Protein AF-A0A8J6RI72-F1 (afdb_monomer)

Foldseek 3Di:
DDLVVQCVLLVDDNVVSVCVVVPLPDDDDPSSQVSSCVSPVDHPCVRDDDDDDD

pLDDT: mean 94.42, std 4.97, range [68.0, 97.88]

Nearest PDB structures (foldseek):
  3qq6-assembly1_A  TM=7.260E-01  e=2.656E+00  Bacillus subtilis
  7ewc-assembly2_C  TM=6.713E-01  e=2.829E+00  Mycobacterium tuberculosis H37Rv
  7ewe-assembly3_E  TM=6.643E-01  e=3.420E+00  Mycobacterium tuberculosis H37Rv
  1b0n-assembly1_A  TM=7.610E-01  e=6.040E+00  Bacillus subtilis
  4yar-assembly1_A  TM=7.005E-01  e=5.323E+00  Streptomyces viridochromogenes

Secondary structure (DSSP, 8-state):
--HHHHHHHHT--HHHHHHHHH-TT----HHHHHHHHHHH---GGGT-------

Sequence (54 aa):
MTRYRFWQDTRLSRATAYRLCDDPGYIPTGDVIEKICRAYGWQPGDFIIYEPDE

Structure (mmCIF, N/CA/C/O backbone):
data_AF-A0A8J6RI72-F1
#
_entry.id   AF-A0A8J6RI72-F1
#
loop_
_atom_site.group_PDB
_atom_site.id
_atom_site.type_symbol
_atom_site.label_atom_id
_atom_site.label_alt_id
_atom_site.label_comp_id
_atom_site.label_asym_id
_atom_site.label_entity_id
_atom_site.label_seq_id
_atom_site.pdbx_PDB_ins_code
_atom_site.Cartn_x
_atom_site.Cartn_y
_atom_site.Cartn_z
_atom_site.occ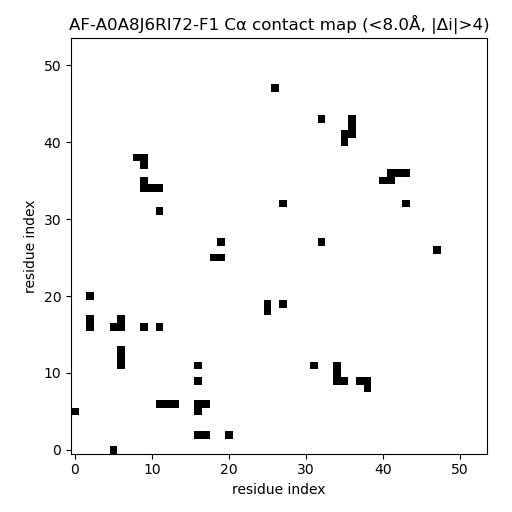upancy
_atom_site.B_iso_or_equiv
_atom_site.auth_seq_id
_atom_site.auth_comp_id
_atom_site.auth_asym_id
_atom_site.auth_atom_id
_atom_site.pdbx_PDB_model_num
ATOM 1 N N . MET A 1 1 ? -13.667 -4.354 -5.673 1.00 80.94 1 MET A N 1
ATOM 2 C CA . MET A 1 1 ? -13.317 -3.929 -4.296 1.00 80.94 1 MET A CA 1
ATOM 3 C C . MET A 1 1 ? -13.472 -2.415 -4.194 1.00 80.94 1 MET A C 1
ATOM 5 O O . MET A 1 1 ? -13.186 -1.750 -5.178 1.00 80.94 1 MET A O 1
ATOM 9 N N . THR A 1 2 ? -13.964 -1.855 -3.082 1.00 94.12 2 THR A N 1
ATOM 10 C CA . THR A 1 2 ? -14.052 -0.385 -2.918 1.00 94.12 2 THR A CA 1
ATOM 11 C C . THR A 1 2 ? -12.771 0.163 -2.284 1.00 94.12 2 THR A C 1
ATOM 13 O O . THR A 1 2 ? -12.144 -0.538 -1.493 1.00 94.12 2 THR A O 1
ATOM 16 N N . ARG A 1 3 ? -12.412 1.427 -2.561 1.00 94.62 3 ARG A N 1
ATOM 17 C CA . ARG A 1 3 ? -11.254 2.113 -1.938 1.00 94.62 3 ARG A CA 1
ATOM 18 C C . ARG A 1 3 ? -11.309 2.083 -0.409 1.00 94.62 3 ARG A C 1
ATOM 20 O O . ARG A 1 3 ? -10.311 1.843 0.260 1.00 94.62 3 ARG A O 1
ATOM 27 N N . TYR A 1 4 ? -12.511 2.265 0.141 1.00 95.88 4 TYR A N 1
ATOM 28 C CA . TYR A 1 4 ? -12.755 2.170 1.578 1.00 95.88 4 TYR A CA 1
ATOM 29 C C . TYR A 1 4 ? -12.452 0.769 2.119 1.00 95.88 4 TYR A C 1
ATOM 31 O O . TYR A 1 4 ? -11.743 0.646 3.112 1.00 95.88 4 TYR A O 1
ATOM 39 N N . ARG A 1 5 ? -12.938 -0.285 1.451 1.00 96.81 5 ARG A N 1
ATOM 40 C CA . ARG A 1 5 ? -12.654 -1.664 1.860 1.00 96.81 5 ARG A CA 1
ATOM 41 C C . ARG A 1 5 ? -11.164 -1.982 1.748 1.00 96.81 5 ARG A C 1
ATOM 43 O O . ARG A 1 5 ? -10.605 -2.512 2.694 1.00 96.81 5 ARG A O 1
ATOM 50 N N . PHE A 1 6 ? -10.510 -1.538 0.673 1.00 96.25 6 PHE A N 1
ATOM 51 C CA . PHE A 1 6 ? -9.064 -1.690 0.515 1.00 96.25 6 PHE A CA 1
ATOM 52 C C . PHE A 1 6 ? -8.279 -1.075 1.679 1.00 96.25 6 PHE A C 1
ATOM 54 O O . PHE A 1 6 ? -7.384 -1.705 2.243 1.00 96.25 6 PHE A O 1
ATOM 61 N N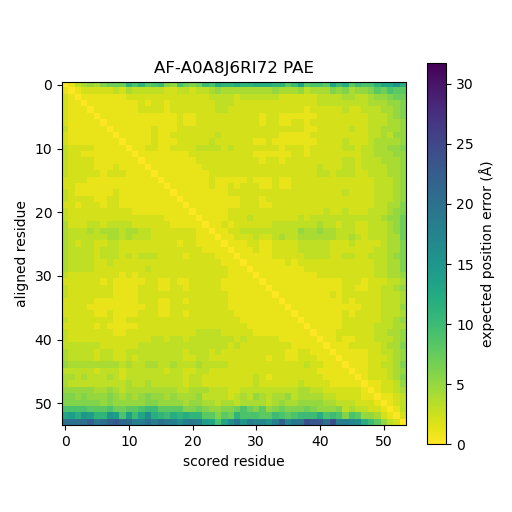 . TRP A 1 7 ? -8.655 0.140 2.074 1.00 97.69 7 TRP A N 1
ATOM 62 C CA . TRP A 1 7 ? -8.071 0.816 3.226 1.00 97.69 7 TRP A CA 1
ATOM 63 C C . TRP A 1 7 ? -8.281 0.040 4.537 1.00 97.69 7 TRP A C 1
ATOM 65 O O . TRP A 1 7 ? -7.330 -0.123 5.302 1.00 97.69 7 TRP A O 1
ATOM 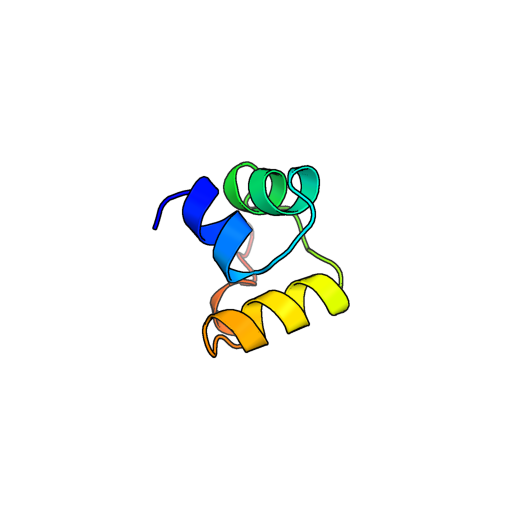75 N N . GLN A 1 8 ? -9.499 -0.449 4.791 1.00 97.88 8 GLN A N 1
ATOM 76 C CA . GLN A 1 8 ? -9.810 -1.211 6.006 1.00 97.88 8 GLN A CA 1
ATOM 77 C C . GLN A 1 8 ? -9.038 -2.536 6.075 1.00 97.88 8 GLN A C 1
ATOM 79 O O . GLN A 1 8 ? -8.440 -2.843 7.106 1.00 97.88 8 GLN A O 1
ATOM 84 N N . ASP A 1 9 ? -9.001 -3.280 4.972 1.00 97.44 9 ASP A N 1
ATOM 85 C CA . ASP A 1 9 ? -8.398 -4.612 4.903 1.00 97.44 9 ASP A CA 1
ATOM 86 C C . ASP A 1 9 ? -6.864 -4.541 5.060 1.00 97.44 9 ASP A C 1
ATOM 88 O O . ASP A 1 9 ? -6.266 -5.334 5.787 1.00 97.44 9 ASP A O 1
ATOM 92 N N . THR A 1 10 ? -6.217 -3.542 4.450 1.00 96.69 10 THR A N 1
ATOM 93 C CA . THR A 1 10 ? -4.746 -3.380 4.480 1.00 96.69 10 THR A CA 1
ATOM 94 C C . THR A 1 10 ? -4.212 -2.651 5.712 1.00 96.69 10 THR A C 1
ATOM 96 O O . THR A 1 10 ? -3.006 -2.666 5.965 1.00 96.69 10 THR A O 1
ATOM 99 N N . ARG A 1 11 ? -5.085 -1.978 6.476 1.00 96.94 11 ARG A N 1
ATOM 100 C CA . ARG A 1 11 ? -4.725 -1.127 7.630 1.00 96.94 11 ARG A CA 1
ATOM 101 C C . ARG A 1 11 ? -3.649 -0.078 7.326 1.00 96.94 11 ARG A C 1
ATOM 103 O O . ARG A 1 11 ? -2.891 0.336 8.206 1.00 96.94 11 ARG A O 1
ATOM 110 N N . LEU A 1 12 ? -3.573 0.363 6.076 1.00 97.44 12 LEU A N 1
ATOM 111 C CA . LEU A 1 12 ? -2.689 1.445 5.667 1.00 97.44 12 LEU A CA 1
ATOM 112 C C . LEU A 1 12 ? -3.189 2.792 6.196 1.00 97.44 12 LEU A C 1
ATOM 114 O O . LEU A 1 12 ? -4.339 2.946 6.621 1.00 97.44 12 LEU A O 1
ATOM 118 N N . SER A 1 13 ? -2.326 3.809 6.127 1.00 97.25 13 SER A N 1
ATOM 119 C CA . SER A 1 13 ? -2.801 5.180 6.301 1.00 97.25 13 SER A CA 1
ATOM 120 C C . SER A 1 13 ? -3.852 5.484 5.230 1.00 97.25 13 SER A C 1
ATOM 122 O O . SER A 1 13 ? -3.734 5.029 4.088 1.00 97.25 13 SER A O 1
ATOM 124 N N . ARG A 1 14 ? -4.874 6.276 5.572 1.00 97.06 14 ARG A N 1
ATOM 125 C CA . ARG A 1 14 ? -5.919 6.655 4.611 1.00 97.06 14 ARG A CA 1
ATOM 126 C C . ARG A 1 14 ? -5.317 7.314 3.366 1.00 97.06 14 ARG A C 1
ATOM 128 O O . ARG A 1 14 ? -5.723 6.990 2.259 1.00 97.06 14 ARG A O 1
ATOM 135 N N . ALA A 1 15 ? -4.331 8.194 3.546 1.00 97.06 15 ALA A N 1
ATOM 136 C CA . ALA A 1 15 ? -3.655 8.865 2.439 1.00 97.06 15 ALA A CA 1
ATOM 137 C C . ALA A 1 15 ? -2.958 7.863 1.505 1.00 97.06 15 ALA A C 1
ATOM 139 O O . ALA A 1 15 ? -3.141 7.929 0.295 1.00 97.06 15 ALA A O 1
ATOM 140 N N . THR A 1 16 ? -2.224 6.895 2.061 1.00 97.38 16 THR A N 1
ATOM 141 C CA . THR A 1 16 ? -1.547 5.847 1.281 1.00 97.38 16 THR A CA 1
ATOM 142 C C . THR A 1 16 ? -2.545 4.953 0.553 1.00 97.38 16 THR A C 1
ATOM 144 O O . THR A 1 16 ? -2.376 4.700 -0.634 1.00 97.38 16 THR A O 1
ATOM 147 N N . ALA A 1 17 ? -3.596 4.497 1.241 1.00 96.94 17 ALA A N 1
ATOM 148 C CA . ALA A 1 17 ? -4.584 3.595 0.659 1.00 96.94 17 ALA A CA 1
ATOM 149 C C . ALA A 1 17 ? -5.332 4.237 -0.516 1.00 96.94 17 ALA A C 1
ATOM 151 O O . ALA A 1 17 ? -5.540 3.595 -1.541 1.00 96.94 17 ALA A O 1
ATOM 152 N N . TYR A 1 18 ? -5.711 5.509 -0.376 1.00 96.62 18 TYR A N 1
ATOM 153 C CA . TYR A 1 18 ? -6.372 6.245 -1.449 1.00 96.62 18 TYR A CA 1
ATOM 154 C C . TYR A 1 18 ? -5.401 6.574 -2.583 1.00 96.62 18 TYR A C 1
ATOM 156 O O . TYR A 1 18 ? -5.755 6.352 -3.733 1.00 96.62 18 TYR A O 1
ATOM 164 N N . ARG A 1 19 ? -4.158 6.984 -2.285 1.00 96.62 19 ARG A N 1
ATOM 165 C CA . ARG A 1 19 ? -3.140 7.225 -3.318 1.00 96.62 19 ARG A CA 1
ATOM 166 C C . ARG A 1 19 ? -2.895 5.992 -4.184 1.00 96.62 19 ARG A C 1
ATOM 168 O O . ARG A 1 19 ? -2.898 6.120 -5.394 1.00 96.62 19 ARG A O 1
ATOM 175 N N . LEU A 1 20 ? -2.764 4.811 -3.581 1.00 95.25 20 LEU A N 1
ATOM 176 C CA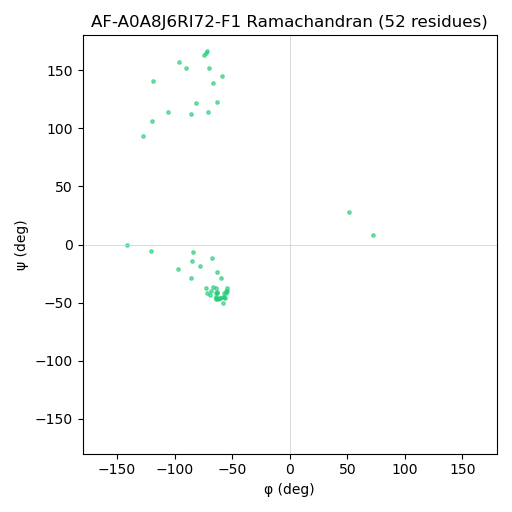 . LEU A 1 20 ? -2.611 3.551 -4.321 1.00 95.25 20 LEU A CA 1
ATOM 177 C C . LEU A 1 20 ? -3.788 3.241 -5.252 1.00 95.25 20 LEU A C 1
ATOM 179 O O . LEU A 1 20 ? -3.617 2.549 -6.244 1.00 95.25 20 LEU A O 1
ATOM 183 N N . CYS A 1 21 ? -4.990 3.709 -4.915 1.00 94.25 21 CYS A N 1
ATOM 184 C CA . CYS A 1 21 ? -6.163 3.502 -5.757 1.00 94.25 21 CYS A CA 1
ATOM 185 C C . CYS A 1 21 ? -6.311 4.573 -6.843 1.00 94.25 21 CYS A C 1
ATOM 187 O O . CYS A 1 21 ? -6.933 4.309 -7.868 1.00 94.25 21 CYS A O 1
ATOM 189 N N . ASP A 1 22 ? -5.821 5.783 -6.579 1.00 95.50 22 ASP A N 1
ATOM 190 C CA . ASP A 1 22 ? -6.030 6.955 -7.427 1.00 95.50 22 ASP A CA 1
ATOM 191 C C . ASP A 1 22 ? -4.839 7.206 -8.382 1.00 95.50 22 ASP A C 1
ATOM 193 O O . ASP A 1 22 ? -5.014 7.863 -9.404 1.00 95.50 22 ASP A O 1
ATOM 197 N N . ASP A 1 23 ? -3.650 6.677 -8.073 1.00 94.50 23 ASP A N 1
ATOM 198 C CA . ASP A 1 23 ? -2.401 6.837 -8.832 1.00 94.50 23 ASP A CA 1
ATOM 199 C C . ASP A 1 23 ? -1.771 5.459 -9.136 1.00 94.50 23 ASP A C 1
ATOM 201 O O . ASP A 1 23 ? -1.024 4.930 -8.307 1.00 94.50 23 ASP A O 1
ATOM 205 N N . PRO A 1 24 ? -2.058 4.862 -10.312 1.00 90.00 24 PRO A N 1
ATOM 206 C CA . PRO A 1 24 ? -1.517 3.557 -10.708 1.00 90.00 24 PRO A CA 1
ATOM 207 C C . PRO A 1 24 ? 0.010 3.526 -10.867 1.00 90.00 24 PRO A C 1
ATOM 209 O O . PRO A 1 24 ? 0.608 2.461 -10.760 1.00 90.00 24 PRO A O 1
ATOM 212 N N . GLY A 1 25 ? 0.650 4.677 -11.111 1.00 92.19 25 GLY A N 1
ATOM 213 C CA . GLY A 1 25 ? 2.105 4.778 -11.267 1.00 92.19 25 GLY A CA 1
ATOM 214 C C . GLY A 1 25 ? 2.854 4.900 -9.938 1.00 92.19 25 GLY A C 1
ATOM 215 O O . GLY A 1 25 ? 4.087 4.888 -9.905 1.00 92.19 25 GLY A O 1
ATOM 216 N N . TYR A 1 26 ? 2.136 5.040 -8.823 1.00 93.75 26 TYR A N 1
ATOM 217 C CA . TYR A 1 26 ? 2.751 5.157 -7.512 1.00 93.75 26 TYR A CA 1
ATOM 218 C C . TYR A 1 26 ? 3.363 3.827 -7.065 1.00 93.75 26 TYR A C 1
ATOM 220 O O . TYR A 1 26 ? 2.651 2.878 -6.748 1.00 93.75 26 TYR A O 1
ATOM 228 N N . ILE A 1 27 ? 4.692 3.795 -6.938 1.00 94.06 27 ILE A N 1
ATOM 229 C CA . ILE A 1 27 ? 5.413 2.647 -6.380 1.00 94.06 27 ILE A CA 1
ATOM 230 C 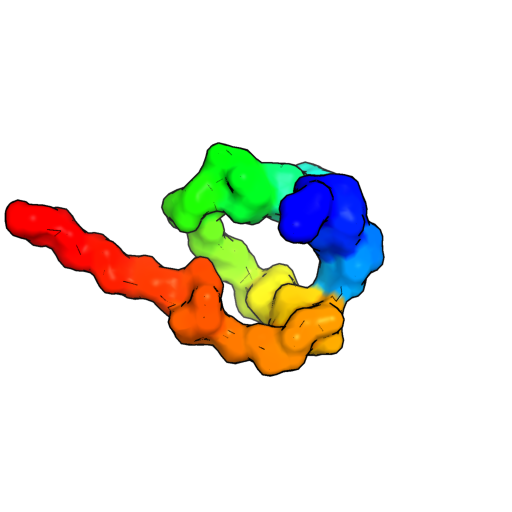C . ILE A 1 27 ? 5.467 2.757 -4.843 1.00 94.06 27 ILE A C 1
ATOM 232 O O . ILE A 1 27 ? 6.124 3.663 -4.313 1.00 94.06 27 ILE A O 1
ATOM 236 N N . PRO A 1 28 ? 4.787 1.867 -4.093 1.00 94.31 28 PRO A N 1
ATOM 237 C CA . PRO A 1 28 ? 4.792 1.894 -2.634 1.00 94.31 28 PRO A CA 1
ATOM 238 C C . PRO A 1 28 ? 6.118 1.424 -2.022 1.00 94.31 28 PRO A C 1
ATOM 240 O O . PRO A 1 28 ? 6.942 0.773 -2.660 1.00 94.31 28 PRO A O 1
ATOM 243 N N . THR A 1 29 ? 6.308 1.711 -0.732 1.00 96.69 29 THR A N 1
ATOM 244 C CA . THR A 1 29 ? 7.440 1.185 0.047 1.00 96.69 29 THR A CA 1
ATOM 245 C C . THR A 1 29 ? 7.253 -0.296 0.397 1.00 96.69 29 THR A C 1
ATOM 247 O O . THR A 1 29 ? 6.137 -0.817 0.388 1.00 96.69 29 THR A O 1
ATOM 250 N N . GLY A 1 3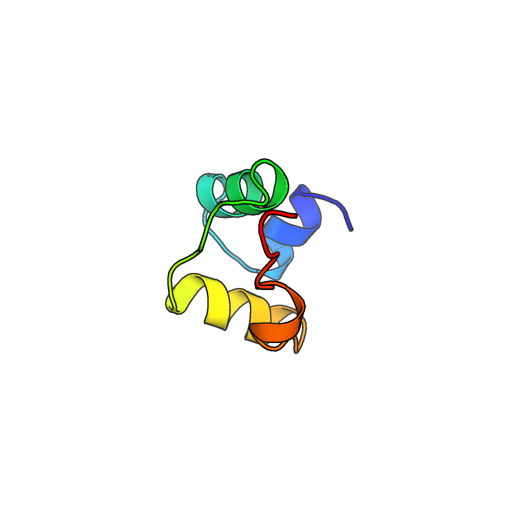0 ? 8.339 -0.969 0.796 1.00 97.00 30 GLY A N 1
ATOM 251 C CA . GLY A 1 30 ? 8.310 -2.386 1.181 1.00 97.00 30 GLY A CA 1
ATOM 252 C C . GLY A 1 30 ? 7.307 -2.733 2.293 1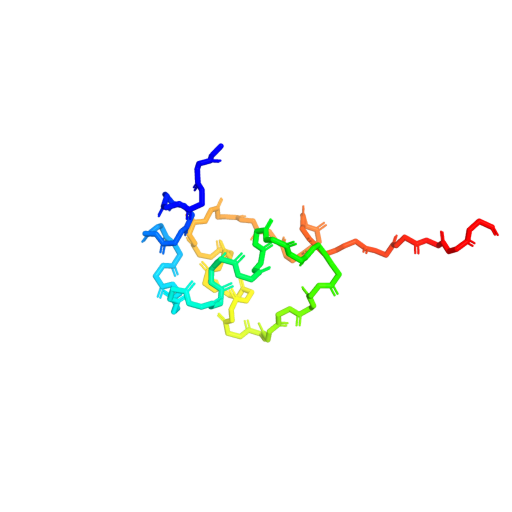.00 97.00 30 GLY A C 1
ATOM 253 O O . GLY A 1 30 ? 6.605 -3.728 2.175 1.00 97.00 30 GLY A O 1
ATOM 254 N N . ASP A 1 31 ? 7.164 -1.894 3.324 1.00 97.50 31 ASP A N 1
ATOM 255 C CA . ASP A 1 31 ? 6.178 -2.105 4.408 1.00 97.50 31 ASP A CA 1
ATOM 256 C C . ASP A 1 31 ? 4.726 -2.054 3.898 1.00 97.50 31 ASP A C 1
ATOM 258 O O . ASP A 1 31 ? 3.861 -2.816 4.331 1.00 97.50 31 ASP A O 1
ATOM 262 N N . VAL A 1 32 ? 4.447 -1.167 2.940 1.00 97.69 32 VAL A N 1
ATOM 263 C CA . VAL A 1 32 ? 3.119 -1.059 2.324 1.00 97.69 32 VAL A CA 1
ATOM 264 C C . VAL A 1 32 ? 2.828 -2.291 1.471 1.00 97.69 32 VAL A C 1
ATOM 266 O O . VAL A 1 32 ? 1.736 -2.849 1.565 1.00 97.69 32 VAL A O 1
ATOM 269 N N . ILE A 1 33 ? 3.815 -2.744 0.695 1.00 97.44 33 ILE A N 1
ATOM 270 C CA . ILE A 1 33 ? 3.744 -3.985 -0.083 1.00 97.44 33 ILE A CA 1
ATOM 271 C C . ILE A 1 33 ? 3.464 -5.169 0.847 1.00 97.44 33 ILE A C 1
ATOM 273 O O . ILE A 1 33 ? 2.507 -5.903 0.620 1.00 97.44 33 ILE A O 1
ATOM 277 N N . GLU A 1 34 ? 4.219 -5.316 1.939 1.00 97.69 34 GLU A N 1
ATOM 278 C CA . GLU A 1 34 ? 4.037 -6.407 2.903 1.00 97.69 34 GLU A CA 1
ATOM 279 C C . GLU A 1 34 ? 2.617 -6.436 3.487 1.00 97.69 34 GLU A C 1
ATOM 281 O O . GLU A 1 34 ? 2.010 -7.503 3.604 1.00 97.69 34 GLU A O 1
ATOM 286 N N . LYS A 1 35 ? 2.048 -5.272 3.820 1.00 97.88 35 LYS A N 1
ATOM 287 C CA . LYS A 1 35 ? 0.669 -5.171 4.324 1.00 97.88 35 LYS A CA 1
ATOM 288 C C . LYS A 1 35 ? -0.362 -5.630 3.300 1.00 97.88 35 LYS A C 1
ATOM 290 O O . LYS A 1 35 ? -1.302 -6.328 3.673 1.00 97.88 35 LYS A O 1
ATOM 295 N N . ILE A 1 36 ? -0.181 -5.277 2.028 1.00 97.00 36 ILE A N 1
ATOM 296 C CA . ILE A 1 36 ? -1.044 -5.743 0.932 1.00 97.00 36 ILE A CA 1
ATOM 297 C C . ILE A 1 36 ? -0.919 -7.264 0.786 1.00 97.00 36 ILE A C 1
ATOM 299 O O . ILE A 1 36 ? -1.938 -7.958 0.758 1.00 97.00 36 ILE A O 1
ATOM 303 N N . CYS A 1 37 ? 0.311 -7.789 0.795 1.00 97.38 37 CYS A N 1
ATOM 304 C CA . CYS A 1 37 ? 0.565 -9.226 0.724 1.00 97.38 37 CYS A CA 1
ATOM 305 C C . CYS A 1 37 ? -0.115 -9.981 1.874 1.00 97.38 37 CYS A C 1
ATOM 307 O O . CYS A 1 37 ? -0.780 -10.989 1.655 1.00 97.38 37 CYS A O 1
ATOM 309 N N . ARG A 1 38 ? -0.010 -9.480 3.110 1.00 97.62 38 ARG A N 1
ATOM 310 C CA . ARG A 1 38 ? -0.654 -10.091 4.285 1.00 97.62 38 ARG A CA 1
ATOM 311 C C . ARG A 1 38 ? -2.181 -10.013 4.239 1.00 97.62 38 ARG A C 1
ATOM 313 O O . ARG A 1 38 ? -2.834 -10.944 4.699 1.00 97.62 38 ARG A O 1
ATOM 320 N N . ALA A 1 39 ? -2.743 -8.921 3.722 1.00 97.50 39 ALA A N 1
ATOM 321 C CA . ALA A 1 39 ? -4.189 -8.712 3.685 1.00 97.50 39 ALA A CA 1
ATOM 322 C C . ALA A 1 39 ? -4.892 -9.599 2.647 1.00 97.50 39 ALA A C 1
ATOM 324 O O . ALA A 1 39 ? -5.987 -10.092 2.914 1.00 97.50 39 ALA A O 1
ATOM 325 N N . TYR A 1 40 ? -4.268 -9.817 1.485 1.00 96.50 40 TYR A N 1
ATOM 326 C CA . TYR A 1 40 ? -4.913 -10.499 0.354 1.00 96.50 40 TYR A CA 1
ATOM 327 C C . TYR A 1 40 ? -4.219 -11.782 -0.109 1.00 96.50 40 TYR A C 1
ATOM 329 O O . TYR A 1 40 ? -4.738 -12.466 -0.987 1.00 96.50 40 TYR A O 1
ATOM 337 N N . GLY A 1 41 ? -3.054 -12.117 0.446 1.00 96.38 41 GLY A N 1
ATOM 338 C CA . GLY A 1 41 ? -2.221 -13.222 -0.039 1.00 96.38 41 GLY A CA 1
ATOM 339 C C . GLY A 1 41 ? -1.516 -12.927 -1.367 1.00 96.38 41 GLY A C 1
ATOM 340 O O . GLY A 1 41 ? -0.925 -13.832 -1.951 1.00 96.38 41 GLY A O 1
ATOM 341 N N . TRP A 1 42 ? -1.580 -11.685 -1.848 1.00 95.44 42 TRP A N 1
ATOM 342 C CA . TRP A 1 42 ? -0.945 -11.265 -3.095 1.00 95.44 42 TRP A CA 1
ATOM 343 C C . TRP A 1 42 ? 0.576 -11.232 -2.957 1.00 95.44 42 TRP A C 1
ATOM 345 O O . TRP A 1 42 ? 1.117 -11.019 -1.874 1.00 95.44 42 TRP A O 1
ATOM 355 N N . GLN A 1 43 ? 1.263 -11.434 -4.069 1.00 95.69 43 GLN A N 1
ATOM 356 C CA . GLN A 1 43 ? 2.683 -11.179 -4.240 1.00 95.69 43 GLN A CA 1
ATOM 357 C C . GLN A 1 43 ? 2.883 -9.801 -4.882 1.00 95.69 43 GLN A C 1
ATOM 359 O O . GLN A 1 43 ? 1.994 -9.319 -5.581 1.00 95.69 43 GLN A O 1
ATOM 364 N N . PRO A 1 44 ? 4.053 -9.157 -4.714 1.00 94.75 44 PRO A N 1
ATOM 365 C CA . PRO A 1 44 ? 4.317 -7.859 -5.338 1.00 94.75 44 PRO A CA 1
ATOM 366 C C . PRO A 1 44 ? 4.101 -7.870 -6.858 1.00 94.75 44 PRO A C 1
ATOM 368 O O . PRO A 1 44 ? 3.559 -6.919 -7.407 1.00 94.75 44 PRO A O 1
ATOM 371 N N . GLY A 1 45 ? 4.456 -8.972 -7.527 1.00 94.25 45 GLY A N 1
ATOM 372 C CA . GLY A 1 45 ? 4.259 -9.139 -8.970 1.00 94.25 45 GLY A CA 1
ATOM 373 C C . GLY A 1 45 ? 2.796 -9.235 -9.418 1.00 94.25 45 GLY A C 1
ATOM 374 O O . GLY A 1 45 ? 2.537 -9.121 -10.610 1.00 94.25 45 GLY A O 1
ATOM 375 N N . ASP A 1 46 ? 1.843 -9.399 -8.495 1.00 93.50 46 ASP A N 1
ATOM 376 C CA . ASP A 1 46 ? 0.413 -9.391 -8.827 1.00 93.50 46 ASP A CA 1
ATOM 377 C C . ASP A 1 46 ? -0.12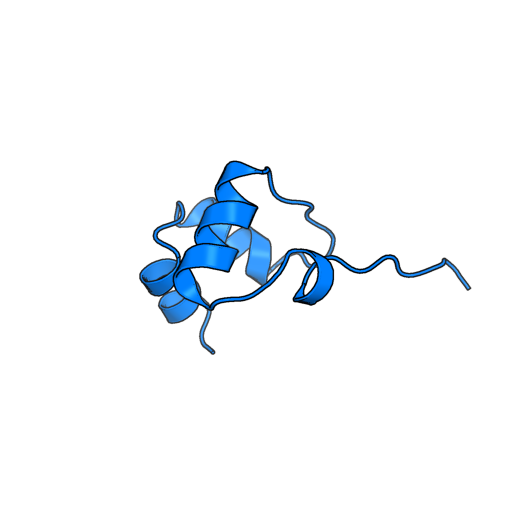2 -7.963 -9.045 1.00 93.50 46 ASP A C 1
ATOM 379 O O . ASP A 1 46 ? -1.196 -7.792 -9.621 1.00 93.50 46 ASP A O 1
ATOM 383 N N . PHE A 1 47 ? 0.590 -6.934 -8.562 1.00 90.75 47 PHE A N 1
ATOM 384 C CA . PHE A 1 47 ? 0.129 -5.537 -8.607 1.00 90.75 47 PHE A CA 1
ATOM 385 C C . PHE A 1 47 ? 1.220 -4.496 -8.907 1.00 90.75 47 PHE A C 1
ATOM 387 O O . PHE A 1 4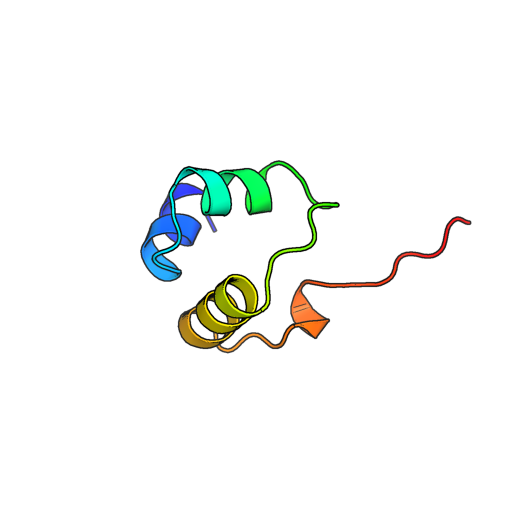7 ? 0.917 -3.308 -8.984 1.00 90.75 47 PHE A O 1
ATOM 394 N N . ILE A 1 48 ? 2.474 -4.912 -9.085 1.00 92.31 48 ILE A N 1
ATOM 395 C CA . ILE A 1 48 ? 3.565 -4.080 -9.597 1.00 92.31 48 ILE A CA 1
ATOM 396 C C . ILE A 1 48 ? 4.064 -4.746 -10.873 1.00 92.31 48 ILE A C 1
ATOM 398 O O . ILE A 1 48 ? 4.733 -5.780 -10.825 1.00 92.31 48 ILE A O 1
ATOM 402 N N . ILE A 1 49 ? 3.727 -4.144 -12.007 1.00 91.19 49 ILE A N 1
ATOM 403 C CA . ILE A 1 49 ? 4.075 -4.638 -13.336 1.00 91.19 49 ILE A CA 1
ATOM 404 C C . ILE A 1 49 ? 4.938 -3.608 -14.057 1.00 91.19 49 ILE A C 1
ATOM 406 O O . ILE A 1 49 ? 4.734 -2.404 -13.924 1.00 91.19 49 ILE A O 1
ATOM 410 N N . TYR A 1 50 ? 5.936 -4.093 -14.792 1.00 90.19 50 TYR A N 1
ATOM 411 C CA . TYR A 1 50 ? 6.655 -3.263 -15.746 1.00 90.19 50 TYR A CA 1
ATOM 412 C C . TYR A 1 50 ? 5.830 -3.187 -17.029 1.00 90.19 50 TYR A C 1
ATOM 414 O O . TYR A 1 50 ? 5.549 -4.219 -17.640 1.00 90.19 50 TYR A O 1
ATOM 422 N N . GLU A 1 51 ? 5.468 -1.972 -17.424 1.00 88.69 51 GLU A N 1
ATOM 423 C CA . GLU A 1 51 ? 4.848 -1.679 -18.711 1.00 88.69 51 GLU A CA 1
ATOM 424 C C . GLU A 1 51 ? 5.909 -0.997 -19.590 1.00 88.69 51 GLU A C 1
ATOM 426 O O . GLU A 1 51 ? 6.393 0.074 -19.218 1.00 88.69 51 GLU A O 1
ATOM 431 N N . PRO A 1 52 ? 6.360 -1.625 -20.691 1.00 90.44 52 PRO A N 1
ATOM 432 C CA . PRO A 1 52 ? 7.267 -0.972 -21.626 1.00 90.44 52 PRO A CA 1
ATOM 433 C C . PRO A 1 52 ? 6.558 0.190 -22.331 1.00 90.44 52 PRO A C 1
ATOM 435 O O . PRO A 1 52 ? 5.403 0.053 -22.733 1.00 90.44 52 PRO A O 1
ATOM 438 N N . ASP A 1 53 ? 7.270 1.305 -22.504 1.00 83.88 53 ASP A N 1
ATOM 439 C CA . ASP A 1 53 ? 6.869 2.355 -23.441 1.00 83.88 53 ASP A CA 1
ATOM 440 C C . ASP A 1 53 ? 6.895 1.731 -24.850 1.00 83.88 53 ASP A C 1
ATOM 442 O O . ASP A 1 53 ? 7.920 1.152 -25.218 1.00 83.88 53 ASP A O 1
ATOM 446 N N . GLU A 1 54 ? 5.772 1.754 -25.580 1.00 68.00 54 GLU A N 1
ATOM 447 C CA . GLU A 1 54 ? 5.646 1.151 -26.926 1.00 68.00 54 GLU A CA 1
ATOM 448 C C . GLU A 1 54 ? 6.825 1.457 -27.870 1.00 68.00 54 GLU A C 1
ATOM 450 O O . GLU A 1 54 ? 7.258 2.633 -27.951 1.00 68.00 54 GLU A O 1
#

Solvent-accessible surface area (backbone atoms only — not comparable to full-atom values): 3466 Å² total; per-residue (Å²): 136,52,65,68,54,54,25,63,63,36,67,48,56,68,68,58,35,48,44,60,72,76,35,86,84,62,80,76,55,72,70,56,49,50,32,45,24,71,56,71,71,48,55,70,74,77,80,56,77,90,78,79,84,131

Mean predicted aligned error: 2.78 Å

Radius of gyration: 11.29 Å; Cα contacts (8 Å, |Δi|>4): 31; chains: 1; bounding box: 22×22×35 Å